Protein AF-A0A3Q3FDA7-F1 (afdb_monomer)

Mean predicted aligned error: 17.6 Å

Structure (mmCIF, N/CA/C/O backbone):
data_AF-A0A3Q3FDA7-F1
#
_entry.id   AF-A0A3Q3FDA7-F1
#
loop_
_atom_site.group_PDB
_atom_site.id
_atom_site.type_symbol
_atom_site.label_atom_id
_atom_site.label_alt_id
_atom_site.label_comp_id
_atom_site.label_asym_id
_atom_site.label_entity_id
_atom_site.label_seq_id
_atom_site.pdbx_PDB_ins_code
_atom_site.Cartn_x
_atom_site.Cartn_y
_atom_site.Cartn_z
_atom_site.occupancy
_atom_site.B_iso_or_equiv
_atom_site.auth_seq_id
_atom_site.auth_comp_id
_atom_site.auth_asym_id
_atom_site.auth_atom_id
_atom_site.pdbx_PDB_model_num
ATOM 1 N N . MET A 1 1 ? 47.536 3.964 -5.981 1.00 25.41 1 MET A N 1
ATOM 2 C CA . MET A 1 1 ? 46.906 4.762 -4.909 1.00 25.41 1 MET A CA 1
ATOM 3 C C . MET A 1 1 ? 45.426 4.421 -4.904 1.00 25.41 1 MET A C 1
ATOM 5 O O . MET A 1 1 ? 44.726 4.817 -5.823 1.00 25.41 1 MET A O 1
ATOM 9 N N . VAL A 1 2 ? 44.979 3.580 -3.970 1.00 23.05 2 VAL A N 1
ATOM 10 C CA . VAL A 1 2 ? 43.570 3.166 -3.875 1.00 23.05 2 VAL A CA 1
ATOM 11 C C . VAL A 1 2 ? 42.958 3.926 -2.708 1.00 23.05 2 VAL A C 1
ATOM 13 O O . VAL A 1 2 ? 43.334 3.712 -1.560 1.00 23.05 2 VAL A O 1
ATOM 16 N N . THR A 1 3 ? 42.062 4.860 -3.007 1.00 24.53 3 THR A N 1
ATOM 17 C CA . THR A 1 3 ? 41.333 5.625 -1.995 1.00 24.53 3 THR A CA 1
ATOM 18 C C . THR A 1 3 ? 40.106 4.823 -1.577 1.00 24.53 3 THR A C 1
ATOM 20 O O . THR A 1 3 ? 39.127 4.755 -2.315 1.00 24.53 3 THR A O 1
ATOM 23 N N . LEU A 1 4 ? 40.149 4.206 -0.398 1.00 25.44 4 LEU A N 1
ATOM 24 C CA . LEU A 1 4 ? 38.975 3.586 0.213 1.00 25.44 4 LEU A CA 1
ATOM 25 C C . LEU A 1 4 ? 38.219 4.640 1.028 1.00 25.44 4 LEU A C 1
ATOM 27 O O . LEU A 1 4 ? 38.725 5.149 2.025 1.00 25.44 4 LEU A O 1
ATOM 31 N N . ARG A 1 5 ? 37.002 4.982 0.590 1.00 28.75 5 ARG A N 1
ATOM 32 C CA . ARG A 1 5 ? 36.049 5.762 1.390 1.00 28.75 5 ARG A CA 1
ATOM 33 C C . ARG A 1 5 ? 35.280 4.811 2.299 1.00 28.75 5 ARG A C 1
ATOM 35 O O . ARG A 1 5 ? 34.489 4.013 1.810 1.00 28.75 5 ARG A O 1
ATOM 42 N N . PHE A 1 6 ? 35.473 4.940 3.606 1.00 28.27 6 PHE A N 1
ATOM 43 C CA . PHE A 1 6 ? 34.602 4.317 4.598 1.00 28.27 6 PHE A CA 1
ATOM 44 C C . PHE A 1 6 ? 33.585 5.351 5.086 1.00 28.27 6 PHE A C 1
ATOM 46 O O . PHE A 1 6 ? 33.945 6.320 5.749 1.00 28.27 6 PHE A O 1
ATOM 53 N N . CYS A 1 7 ? 32.314 5.149 4.741 1.00 30.72 7 CYS A N 1
ATOM 54 C CA . CYS A 1 7 ? 31.197 5.897 5.313 1.00 30.72 7 CYS A CA 1
ATOM 55 C C . CYS A 1 7 ? 30.599 5.060 6.449 1.00 30.72 7 CYS A C 1
ATOM 57 O O . CYS A 1 7 ? 29.884 4.095 6.189 1.00 30.72 7 CYS A O 1
ATOM 59 N N . LEU A 1 8 ? 30.891 5.412 7.702 1.00 32.47 8 LEU A N 1
ATOM 60 C CA . LEU A 1 8 ? 30.225 4.812 8.859 1.00 32.47 8 LEU A CA 1
ATOM 61 C C . LEU A 1 8 ? 28.905 5.553 9.108 1.00 32.47 8 LEU A C 1
ATOM 63 O O . LEU A 1 8 ? 28.896 6.758 9.350 1.00 32.47 8 LEU A O 1
ATOM 67 N N . ARG A 1 9 ? 27.781 4.835 9.033 1.00 35.84 9 ARG A N 1
ATOM 68 C CA . ARG A 1 9 ? 26.457 5.342 9.418 1.00 35.84 9 ARG A CA 1
ATOM 69 C C . ARG A 1 9 ? 26.301 5.097 10.921 1.00 35.84 9 ARG A C 1
ATOM 71 O O . ARG A 1 9 ? 26.194 3.945 11.331 1.00 35.84 9 ARG A O 1
ATOM 78 N N . LEU A 1 10 ? 26.353 6.148 11.742 1.00 32.44 10 LEU A N 1
ATOM 79 C CA . LEU A 1 10 ? 26.123 6.012 13.185 1.00 32.44 10 LEU A CA 1
ATOM 80 C C . LEU A 1 10 ? 24.655 5.620 13.461 1.00 32.44 10 LEU A C 1
ATOM 82 O O . LEU A 1 10 ? 23.758 6.153 12.800 1.00 32.44 10 LEU A O 1
ATOM 86 N N . PRO A 1 11 ? 24.386 4.726 14.431 1.00 30.77 11 PRO A N 1
ATOM 87 C CA . PRO A 1 11 ? 23.0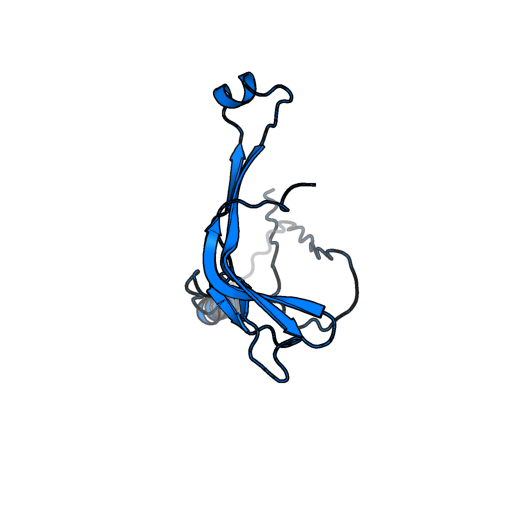30 4.428 14.872 1.00 30.77 11 PRO A CA 1
ATOM 88 C C . PRO A 1 11 ? 22.412 5.625 15.626 1.00 30.77 11 PRO A C 1
ATOM 90 O O . PRO A 1 11 ? 23.122 6.353 16.320 1.00 30.77 11 PRO A O 1
ATOM 93 N N . PRO A 1 12 ? 21.084 5.821 15.538 1.00 38.16 12 PRO A N 1
ATOM 94 C CA . PRO A 1 12 ? 20.373 7.020 16.003 1.00 38.16 12 PRO A CA 1
ATOM 95 C C . PRO A 1 12 ? 20.224 7.152 17.533 1.00 38.16 12 PRO A C 1
ATOM 97 O O . PRO A 1 12 ? 19.402 7.929 18.002 1.00 38.16 12 PRO A O 1
ATOM 100 N N . ALA A 1 13 ? 21.001 6.428 18.341 1.00 37.00 13 ALA A N 1
ATOM 101 C CA . ALA A 1 13 ? 20.823 6.381 19.797 1.00 37.00 13 ALA A CA 1
ATOM 102 C C . ALA A 1 13 ? 21.422 7.581 20.567 1.00 37.00 13 ALA A C 1
ATOM 104 O O . ALA A 1 13 ? 21.483 7.538 21.792 1.00 37.00 13 ALA A O 1
ATOM 105 N N . LEU A 1 14 ? 21.881 8.637 19.885 1.00 34.78 14 LEU A N 1
ATOM 106 C CA . LEU A 1 14 ? 22.579 9.766 20.522 1.00 34.78 14 LEU A CA 1
ATOM 107 C C . LEU A 1 14 ? 22.090 11.167 20.109 1.00 34.78 14 LEU A C 1
ATOM 109 O O . LEU A 1 14 ? 22.790 12.140 20.374 1.00 34.78 14 LEU A O 1
ATOM 113 N N . ILE A 1 15 ? 20.919 11.311 19.477 1.00 36.00 15 ILE A N 1
ATOM 114 C CA . ILE A 1 15 ? 20.451 12.628 19.001 1.00 36.00 15 ILE A CA 1
ATOM 115 C C . ILE A 1 15 ? 18.985 12.869 19.396 1.00 36.00 15 ILE A C 1
ATOM 117 O O . ILE A 1 15 ? 18.064 12.417 18.725 1.00 36.00 15 ILE A O 1
ATOM 121 N N . GLU A 1 16 ? 18.788 13.612 20.485 1.00 27.03 16 GLU A N 1
ATOM 122 C CA . GLU A 1 16 ? 17.589 14.425 20.765 1.00 27.03 16 GLU A CA 1
ATOM 123 C C . GLU A 1 16 ? 17.826 15.856 20.198 1.00 27.03 16 GLU A C 1
ATOM 125 O O . GLU A 1 16 ? 18.965 16.204 19.876 1.00 27.03 16 GLU A O 1
ATOM 130 N N . PRO A 1 17 ? 16.788 16.680 19.960 1.00 41.47 17 PRO A N 1
ATOM 131 C CA . PRO A 1 17 ? 16.394 17.054 18.604 1.00 41.47 17 PRO A CA 1
ATOM 132 C C . PRO A 1 17 ? 16.743 18.506 18.266 1.00 41.47 17 PRO A C 1
ATOM 134 O O . PRO A 1 17 ? 16.176 19.420 18.854 1.00 41.47 17 PRO A O 1
ATOM 137 N N . ILE A 1 18 ? 17.598 18.757 17.269 1.00 27.67 18 ILE A N 1
ATOM 138 C CA . ILE A 1 18 ? 17.739 20.098 16.677 1.00 27.67 18 ILE A CA 1
ATOM 139 C C . ILE A 1 18 ? 18.013 19.968 15.171 1.00 27.67 18 ILE A C 1
ATOM 141 O O . ILE A 1 18 ? 19.004 19.372 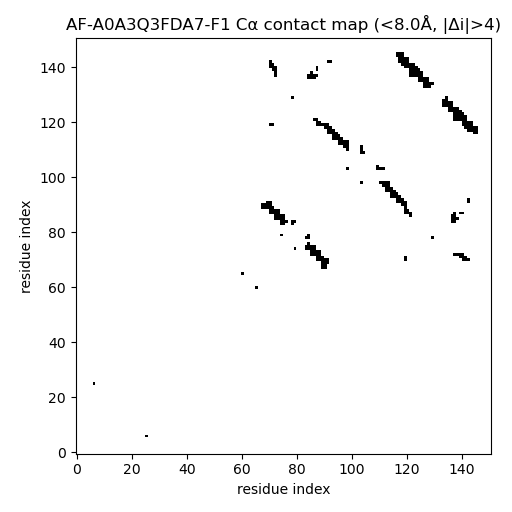14.771 1.00 27.67 18 ILE A O 1
ATOM 145 N N . PHE A 1 19 ? 17.069 20.503 14.390 1.00 28.62 19 PHE A N 1
ATOM 146 C CA . PHE A 1 19 ? 17.157 21.070 13.036 1.00 28.62 19 PHE A CA 1
ATOM 147 C C . PHE A 1 19 ? 18.269 20.610 12.072 1.00 28.62 19 PHE A C 1
ATOM 149 O O . PHE A 1 19 ? 19.447 20.818 12.322 1.00 28.62 19 PHE A O 1
ATOM 156 N N . ASP A 1 20 ? 17.805 20.156 10.902 1.00 33.44 20 ASP A N 1
ATOM 157 C CA . ASP A 1 20 ? 18.348 20.343 9.548 1.00 33.44 20 ASP A CA 1
ATOM 158 C C . ASP A 1 20 ? 19.842 20.129 9.230 1.00 33.44 20 ASP A C 1
ATOM 160 O O . ASP A 1 20 ? 20.765 20.601 9.881 1.00 33.44 20 ASP A O 1
ATOM 164 N N . ASN A 1 21 ? 20.028 19.546 8.042 1.00 29.59 21 ASN A N 1
ATOM 165 C CA . ASN A 1 21 ? 21.265 19.261 7.314 1.00 29.59 21 ASN A CA 1
ATOM 166 C C . ASN A 1 21 ? 22.052 18.013 7.729 1.00 29.59 21 ASN A C 1
ATOM 168 O O . ASN A 1 21 ? 22.719 17.928 8.754 1.00 29.59 21 ASN A O 1
ATOM 172 N N . SER A 1 22 ? 22.046 17.067 6.791 1.00 36.94 22 SER A N 1
ATOM 173 C CA . SER A 1 22 ? 22.990 15.972 6.604 1.00 36.94 22 SER A CA 1
ATOM 174 C C . SER A 1 22 ? 24.444 16.397 6.860 1.00 36.94 22 SER A C 1
ATOM 176 O O . SER A 1 22 ? 25.160 16.781 5.933 1.00 36.94 22 SER A O 1
ATOM 178 N N . LEU A 1 23 ? 24.917 16.284 8.102 1.00 33.00 23 LEU A N 1
ATOM 179 C CA . LEU A 1 23 ? 26.337 16.410 8.416 1.00 33.00 23 LEU A CA 1
ATOM 180 C C . LEU A 1 23 ? 27.031 15.081 8.080 1.00 33.00 23 LEU A C 1
ATOM 182 O O . LEU A 1 23 ? 27.190 14.185 8.907 1.00 33.00 23 LEU A O 1
ATOM 186 N N . LEU A 1 24 ? 27.415 14.934 6.811 1.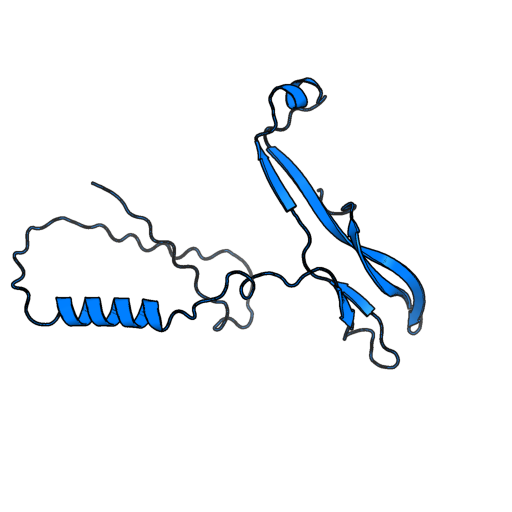00 36.53 24 LEU A N 1
ATOM 187 C CA . LEU A 1 24 ? 28.354 13.907 6.370 1.00 36.53 24 LEU A CA 1
ATOM 188 C C . LEU A 1 24 ? 29.738 14.253 6.945 1.00 36.53 24 LEU A C 1
ATOM 190 O O . LEU A 1 24 ? 30.464 15.066 6.371 1.00 36.53 24 LEU A O 1
ATOM 194 N N . LEU A 1 25 ? 30.135 13.645 8.065 1.00 31.97 25 LEU A N 1
ATOM 195 C CA . LEU A 1 25 ? 31.519 13.746 8.534 1.00 31.97 25 LEU A CA 1
ATOM 196 C C . LEU A 1 25 ? 32.397 12.764 7.737 1.00 31.97 25 LEU A C 1
ATOM 198 O O . LEU A 1 25 ? 32.690 11.652 8.170 1.00 31.97 25 LEU A O 1
ATOM 202 N N . CYS A 1 26 ? 32.789 13.155 6.524 1.00 30.12 26 CYS A N 1
ATOM 203 C CA . CYS A 1 26 ? 33.777 12.422 5.734 1.00 30.12 26 CYS A CA 1
ATOM 204 C C . CYS A 1 26 ? 35.184 12.760 6.242 1.00 30.12 26 CYS A C 1
ATOM 206 O O . CYS A 1 26 ? 35.774 13.753 5.815 1.00 30.12 26 CYS A O 1
ATOM 208 N N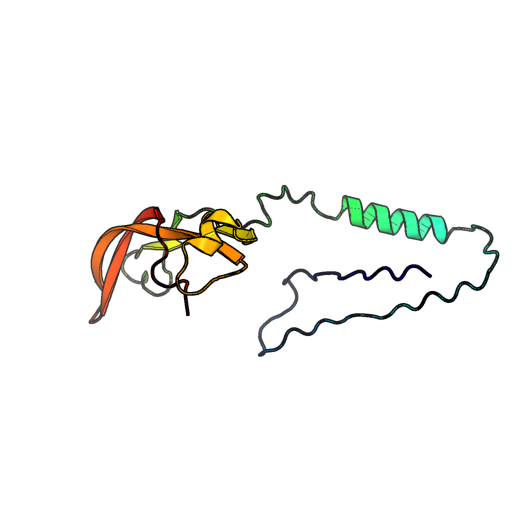 . HIS A 1 27 ? 35.753 11.932 7.118 1.00 32.47 27 HIS A N 1
ATOM 209 C CA . HIS A 1 27 ? 37.183 12.022 7.409 1.00 32.47 27 HIS A CA 1
ATOM 210 C C . HIS A 1 27 ? 37.989 11.577 6.179 1.00 32.47 27 HIS A C 1
ATOM 212 O O . HIS A 1 27 ? 37.892 10.432 5.737 1.00 32.47 27 HIS A O 1
ATOM 218 N N . GLN A 1 28 ? 38.805 12.477 5.623 1.00 26.98 28 GLN A N 1
ATOM 219 C CA . GLN A 1 28 ? 39.863 12.087 4.693 1.00 26.98 28 GLN A CA 1
ATOM 220 C C . GLN A 1 28 ? 41.021 11.496 5.495 1.00 26.98 28 GLN A C 1
ATOM 222 O O . GLN A 1 28 ? 41.707 12.213 6.221 1.00 26.98 28 GLN A O 1
ATOM 227 N N . VAL A 1 29 ? 41.265 10.198 5.342 1.00 36.47 29 VAL A N 1
ATOM 228 C CA . VAL A 1 29 ? 42.529 9.588 5.763 1.00 36.47 29 VAL A CA 1
ATOM 229 C C . VAL A 1 29 ? 43.378 9.415 4.509 1.00 36.47 29 VAL A C 1
ATOM 231 O O . VAL A 1 29 ? 43.108 8.554 3.673 1.00 36.47 29 VAL A O 1
ATOM 234 N N . SER A 1 30 ? 44.377 10.282 4.347 1.00 27.12 30 SER A N 1
ATOM 235 C CA . SER A 1 30 ? 45.380 10.147 3.291 1.00 27.12 30 SER A CA 1
ATOM 236 C C . SER A 1 30 ? 46.466 9.193 3.785 1.00 27.12 30 SER A C 1
ATOM 238 O O . SER A 1 30 ? 47.248 9.536 4.670 1.00 27.12 30 SER A O 1
ATOM 240 N N . ALA A 1 31 ? 46.487 7.967 3.263 1.00 34.34 31 ALA A N 1
ATOM 241 C CA . ALA A 1 31 ? 47.542 7.007 3.564 1.00 34.34 31 ALA A CA 1
ATOM 242 C C . ALA A 1 31 ? 48.784 7.341 2.723 1.00 34.34 31 ALA A C 1
ATOM 244 O O . ALA A 1 31 ? 48.911 6.904 1.578 1.00 34.34 31 ALA A O 1
ATOM 245 N N . ALA A 1 32 ? 49.705 8.124 3.286 1.00 29.97 32 ALA A N 1
ATOM 246 C CA . ALA A 1 32 ? 51.069 8.192 2.781 1.00 29.97 32 ALA A CA 1
ATOM 247 C C . ALA A 1 32 ? 51.767 6.869 3.126 1.00 29.97 32 ALA A C 1
ATOM 249 O O . ALA A 1 32 ? 51.969 6.549 4.296 1.00 29.97 32 ALA A O 1
ATOM 250 N N . SER A 1 33 ? 52.102 6.073 2.112 1.00 39.50 33 SER A N 1
ATOM 251 C CA . SER A 1 33 ? 52.883 4.847 2.276 1.00 39.50 33 SER A CA 1
ATOM 252 C C . SER A 1 33 ? 54.343 5.201 2.567 1.00 39.50 33 SER A C 1
ATOM 254 O O . SER A 1 33 ? 55.186 5.170 1.675 1.00 39.50 33 SER A O 1
ATOM 256 N N . THR A 1 34 ? 54.664 5.548 3.811 1.00 37.50 34 THR A N 1
ATOM 257 C CA . THR A 1 34 ? 56.033 5.392 4.304 1.00 37.50 34 THR A CA 1
ATOM 258 C C . THR A 1 34 ? 56.199 3.934 4.717 1.00 37.50 34 THR A C 1
ATOM 260 O O . THR A 1 34 ? 55.440 3.416 5.535 1.00 37.50 34 THR A O 1
ATOM 263 N N . MET A 1 35 ? 57.162 3.233 4.109 1.00 45.09 35 MET A N 1
ATOM 264 C CA . MET A 1 35 ? 57.561 1.899 4.559 1.00 45.09 35 MET A CA 1
ATOM 265 C C . MET A 1 35 ? 58.206 2.022 5.941 1.00 45.09 35 MET A C 1
ATOM 267 O O . MET A 1 35 ? 59.424 2.124 6.066 1.00 45.09 35 MET A O 1
ATOM 271 N N . LEU A 1 36 ? 57.386 2.040 6.988 1.00 40.44 36 LEU A N 1
ATOM 272 C CA . LEU A 1 36 ? 57.847 1.826 8.347 1.00 40.44 36 LEU A CA 1
ATOM 273 C C . LEU A 1 36 ? 57.747 0.329 8.634 1.00 40.44 36 LEU A C 1
ATOM 275 O O . LEU A 1 36 ? 56.663 -0.227 8.802 1.00 40.44 36 LEU A O 1
ATOM 279 N N . SER A 1 37 ? 58.905 -0.326 8.656 1.00 51.16 37 SER A N 1
ATOM 280 C CA . SER A 1 37 ? 59.072 -1.691 9.146 1.00 51.16 37 SER A CA 1
ATOM 281 C C . SER A 1 37 ? 58.726 -1.732 10.637 1.00 51.16 37 SER A C 1
ATOM 283 O O . SER A 1 37 ? 59.588 -1.538 11.493 1.00 51.16 37 SER A O 1
ATOM 285 N N . ILE A 1 38 ? 57.452 -1.954 10.959 1.00 49.03 38 ILE A N 1
ATOM 286 C CA . ILE A 1 38 ? 56.982 -2.117 12.335 1.00 49.03 38 ILE A CA 1
ATOM 287 C C . ILE A 1 38 ? 57.045 -3.605 12.677 1.00 49.03 38 ILE A C 1
ATOM 289 O O . ILE A 1 38 ? 56.312 -4.431 12.138 1.00 49.03 38 ILE A O 1
ATOM 293 N N . LYS A 1 39 ? 57.956 -3.940 13.590 1.00 53.69 39 LYS A N 1
ATOM 294 C CA . LYS A 1 39 ? 58.067 -5.253 14.229 1.00 53.69 39 LYS A CA 1
ATOM 295 C C . LYS A 1 39 ? 56.736 -5.582 14.934 1.0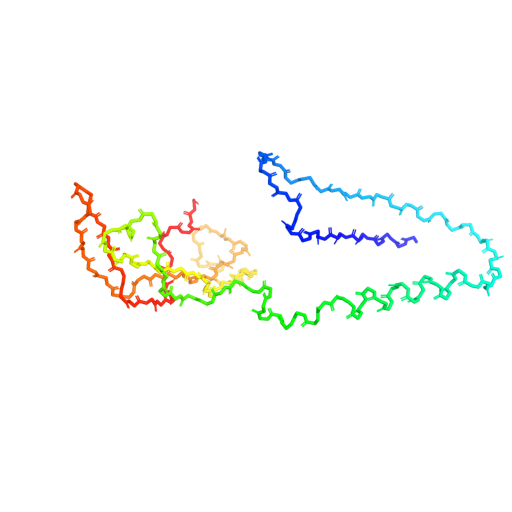0 53.69 39 LYS A C 1
ATOM 297 O O . LYS A 1 39 ? 56.261 -4.741 15.701 1.00 53.69 39 LYS A O 1
ATOM 302 N N . PRO A 1 40 ? 56.100 -6.743 14.681 1.00 50.66 40 PRO A N 1
ATOM 303 C CA . PRO A 1 40 ? 54.746 -7.007 15.149 1.00 50.66 40 PRO A CA 1
ATOM 304 C C . PRO A 1 40 ? 54.787 -7.398 16.628 1.00 50.66 40 PRO A C 1
ATOM 306 O O . PRO A 1 40 ? 54.835 -8.571 16.975 1.00 50.66 40 PRO A O 1
ATOM 309 N N . ASN A 1 41 ? 54.776 -6.405 17.512 1.00 53.31 41 ASN A N 1
ATOM 310 C CA . ASN A 1 41 ? 54.727 -6.619 18.954 1.00 53.31 41 ASN A CA 1
ATOM 311 C C . ASN A 1 41 ? 53.382 -6.104 19.476 1.00 53.31 41 ASN A C 1
ATOM 313 O O . ASN A 1 41 ? 53.187 -4.895 19.546 1.00 53.31 41 ASN A O 1
ATOM 317 N N . GLY A 1 42 ? 52.459 -7.013 19.814 1.00 56.75 42 GLY A N 1
ATOM 318 C CA . GLY A 1 42 ? 51.247 -6.773 20.620 1.00 56.75 42 GLY A CA 1
ATOM 319 C C . GLY A 1 42 ? 50.145 -5.895 20.005 1.00 56.75 42 GLY A C 1
ATOM 320 O O . GLY A 1 42 ? 48.985 -6.292 19.998 1.00 56.75 42 GLY A O 1
ATOM 321 N N . ALA A 1 43 ? 50.487 -4.737 19.441 1.00 59.34 43 ALA A N 1
ATOM 322 C CA . ALA A 1 43 ? 49.547 -3.736 18.941 1.00 59.34 43 ALA A CA 1
ATOM 323 C C . ALA A 1 43 ? 48.700 -4.236 17.760 1.00 59.34 43 ALA A C 1
ATOM 325 O O . ALA A 1 43 ? 47.513 -3.938 17.692 1.00 59.34 43 ALA A O 1
ATOM 326 N N . SER A 1 44 ? 49.281 -5.051 16.870 1.00 67.31 44 SER A N 1
ATOM 327 C CA . SER A 1 44 ? 48.544 -5.677 15.759 1.00 67.31 44 SER A CA 1
ATOM 328 C C . SER A 1 44 ? 47.510 -6.694 16.260 1.00 67.31 44 SER A C 1
ATOM 330 O O . SER A 1 44 ? 46.388 -6.744 15.765 1.00 67.31 44 SER A O 1
ATOM 332 N N . LEU A 1 45 ? 47.855 -7.451 17.307 1.00 66.38 45 LEU A N 1
ATOM 333 C CA . LEU A 1 45 ? 46.965 -8.437 17.925 1.00 66.38 45 LEU A CA 1
ATOM 334 C C . LEU A 1 45 ? 45.824 -7.766 18.694 1.00 66.38 45 LEU A C 1
ATOM 336 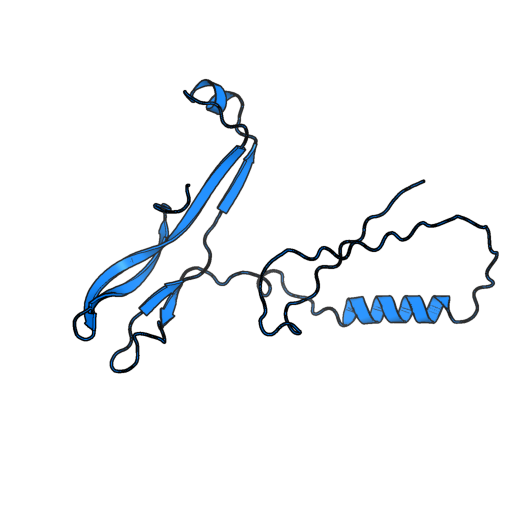O O . LEU A 1 45 ? 44.688 -8.215 18.600 1.00 66.38 45 LEU A O 1
ATOM 340 N N . LEU A 1 46 ? 46.108 -6.667 19.399 1.00 69.00 46 LEU A N 1
ATOM 341 C CA . LEU A 1 46 ? 45.090 -5.864 20.081 1.00 69.00 46 LEU A CA 1
ATOM 342 C C . LEU A 1 46 ? 44.123 -5.213 19.089 1.00 69.00 46 LEU A C 1
ATOM 344 O O . LEU A 1 46 ? 42.919 -5.222 19.325 1.00 69.00 46 LEU A O 1
ATOM 348 N N . LEU A 1 47 ? 44.630 -4.700 17.963 1.00 74.25 47 LEU A N 1
ATOM 349 C CA . LEU A 1 47 ? 43.792 -4.137 16.906 1.00 74.25 47 LEU A CA 1
ATOM 350 C C . LEU A 1 47 ? 42.899 -5.215 16.277 1.00 74.25 47 LEU A C 1
ATOM 352 O O . LEU A 1 47 ? 41.705 -4.995 16.099 1.00 74.25 47 LEU A O 1
ATOM 356 N N . LEU A 1 48 ? 43.456 -6.396 15.989 1.00 74.12 48 LEU A N 1
ATOM 357 C CA . LEU A 1 48 ? 42.697 -7.520 15.445 1.00 74.12 48 LEU A CA 1
ATOM 358 C C . LEU A 1 48 ? 41.637 -8.015 16.439 1.00 74.12 48 LEU A C 1
ATOM 360 O O . LEU A 1 48 ? 40.497 -8.239 16.050 1.00 74.12 48 LEU A O 1
ATOM 364 N N . TYR A 1 49 ? 41.987 -8.124 17.722 1.00 76.62 49 TYR A N 1
ATOM 365 C CA . TYR A 1 49 ? 41.057 -8.499 18.786 1.00 76.62 49 TYR A CA 1
ATOM 366 C C . TYR A 1 49 ? 39.927 -7.479 18.932 1.00 76.62 49 TYR A C 1
ATOM 368 O O . TYR A 1 49 ? 38.774 -7.862 19.077 1.00 76.62 49 TYR A O 1
ATOM 376 N N . PHE A 1 50 ? 40.233 -6.185 18.824 1.00 75.25 50 PHE A N 1
ATOM 377 C CA . PHE A 1 50 ? 39.227 -5.127 18.849 1.00 75.25 50 PHE A CA 1
ATOM 378 C C . PHE A 1 50 ? 38.295 -5.193 17.631 1.00 75.25 50 PHE A C 1
ATOM 380 O O . PHE A 1 50 ? 37.085 -5.069 17.781 1.00 75.25 50 PHE A O 1
ATOM 387 N N . LEU A 1 51 ? 38.829 -5.444 16.432 1.00 78.75 51 LEU A N 1
ATOM 388 C CA . LEU A 1 51 ? 38.024 -5.612 15.217 1.00 78.75 51 LEU A CA 1
ATOM 389 C C . LEU A 1 51 ? 37.136 -6.862 15.275 1.00 78.75 51 LEU A C 1
ATOM 391 O O . LEU A 1 51 ? 35.981 -6.799 14.865 1.00 78.75 51 LEU A O 1
ATOM 395 N N . LEU A 1 52 ? 37.643 -7.972 15.816 1.00 75.38 52 LEU A N 1
ATOM 396 C CA . LEU A 1 52 ? 36.860 -9.191 16.032 1.00 75.38 52 LEU A CA 1
ATOM 397 C C . LEU A 1 52 ? 35.805 -8.994 17.125 1.00 75.38 52 LEU A C 1
ATOM 399 O O . LEU A 1 52 ? 34.665 -9.398 16.941 1.00 75.38 52 LEU A O 1
ATOM 403 N N . TYR A 1 53 ? 36.143 -8.298 18.211 1.00 74.69 53 TYR A N 1
ATOM 404 C CA . TYR A 1 53 ? 35.187 -7.922 19.250 1.00 74.69 53 TYR A CA 1
ATOM 405 C C . TYR A 1 53 ? 34.077 -7.031 18.690 1.00 74.69 53 TYR A C 1
ATOM 407 O O . TYR A 1 53 ? 32.916 -7.248 19.008 1.00 74.69 53 TYR A O 1
ATOM 415 N N . LEU A 1 54 ? 34.391 -6.067 17.819 1.00 68.06 54 LEU A N 1
ATOM 416 C CA . LEU A 1 54 ? 33.378 -5.264 17.128 1.00 68.06 54 LEU A CA 1
ATOM 417 C C . LEU A 1 54 ? 32.540 -6.091 16.151 1.00 68.06 54 LEU A C 1
ATOM 419 O O . LEU A 1 54 ? 31.355 -5.822 16.028 1.00 68.06 54 LEU A O 1
ATOM 423 N N . ALA A 1 55 ? 33.117 -7.084 15.476 1.00 65.69 55 ALA A N 1
ATOM 424 C CA . ALA A 1 55 ? 32.374 -7.971 14.583 1.00 65.69 55 ALA A CA 1
ATOM 425 C C . ALA A 1 55 ? 31.433 -8.927 15.342 1.00 65.69 55 ALA A C 1
ATOM 427 O O . ALA A 1 55 ? 30.331 -9.180 14.869 1.00 65.69 55 ALA A O 1
ATOM 428 N N . GLU A 1 56 ? 31.840 -9.422 16.515 1.00 57.38 56 GLU A N 1
ATOM 429 C CA . GLU A 1 56 ? 31.031 -10.310 17.368 1.00 57.38 56 GLU A CA 1
ATOM 430 C C . GLU A 1 56 ? 30.013 -9.551 18.234 1.00 57.38 56 GLU A C 1
ATOM 432 O O . GLU A 1 56 ? 28.924 -10.053 18.503 1.00 57.38 56 GLU A O 1
ATOM 437 N N . SER A 1 57 ? 30.352 -8.335 18.674 1.00 59.72 57 SER A N 1
ATOM 438 C CA . SER A 1 57 ? 29.434 -7.446 19.401 1.00 59.72 57 SER A CA 1
ATOM 439 C C . SER A 1 57 ? 28.523 -6.647 18.479 1.00 59.72 57 SER A C 1
ATOM 441 O O . SER A 1 57 ? 27.543 -6.078 18.962 1.00 59.72 57 SER A O 1
ATOM 443 N N . TYR A 1 58 ? 28.804 -6.614 17.170 1.00 51.09 58 TYR A N 1
ATOM 444 C CA . TYR A 1 58 ? 27.806 -6.239 16.183 1.00 51.09 58 TYR A CA 1
ATOM 445 C C . TYR A 1 58 ? 26.712 -7.297 16.290 1.00 51.09 58 TYR A C 1
ATOM 447 O O . TYR A 1 58 ? 26.969 -8.454 15.946 1.00 51.09 58 TYR A O 1
ATOM 455 N N . PRO A 1 59 ? 25.518 -6.957 16.811 1.00 47.78 59 PRO A N 1
ATOM 456 C CA . PRO A 1 59 ? 24.447 -7.931 16.860 1.00 47.78 59 PRO A CA 1
ATOM 457 C C . PRO A 1 59 ? 24.299 -8.478 15.445 1.00 47.78 59 PRO A C 1
ATOM 459 O O . PRO A 1 59 ? 24.322 -7.707 14.486 1.00 47.78 59 PRO A O 1
ATOM 462 N N . ASN A 1 60 ? 24.220 -9.800 15.297 1.00 46.75 60 ASN A N 1
ATOM 463 C CA . ASN A 1 60 ? 23.778 -10.404 14.051 1.00 46.75 60 ASN A CA 1
ATOM 464 C C . ASN A 1 60 ? 22.327 -9.958 13.884 1.00 46.75 60 ASN A C 1
ATOM 466 O O . ASN A 1 60 ? 21.394 -10.594 14.370 1.00 46.75 60 ASN A O 1
ATOM 470 N N . ILE A 1 61 ? 22.167 -8.751 13.343 1.00 48.59 61 ILE A N 1
ATOM 471 C CA . ILE A 1 61 ? 20.878 -8.180 13.052 1.00 48.59 61 ILE A CA 1
ATOM 472 C C . ILE A 1 61 ? 20.464 -8.950 11.831 1.00 48.59 61 ILE A C 1
ATOM 474 O O . ILE A 1 61 ? 20.826 -8.611 10.703 1.00 48.59 61 ILE A O 1
ATOM 478 N N . ASP A 1 62 ? 19.758 -10.042 12.099 1.00 40.22 62 ASP A N 1
ATOM 479 C CA . ASP A 1 62 ? 18.868 -10.669 11.155 1.00 40.22 62 ASP A CA 1
ATOM 480 C C . ASP A 1 62 ? 18.243 -9.508 10.384 1.00 40.22 62 ASP A C 1
ATOM 482 O O . ASP A 1 62 ? 17.624 -8.620 10.984 1.00 40.22 62 ASP A O 1
ATOM 486 N N . SER A 1 63 ? 18.564 -9.400 9.094 1.00 46.19 63 SER A N 1
ATOM 487 C CA . SER A 1 63 ? 18.308 -8.198 8.277 1.00 46.19 63 SER A CA 1
ATOM 488 C C . SER A 1 63 ? 16.823 -7.786 8.233 1.00 46.19 63 SER A C 1
ATOM 490 O O . SER A 1 63 ? 16.476 -6.724 7.722 1.00 46.19 63 SER A O 1
ATOM 492 N N . SER A 1 64 ? 15.957 -8.607 8.827 1.00 47.53 64 SER A N 1
ATOM 493 C CA . SER A 1 64 ? 14.553 -8.385 9.149 1.00 47.53 64 SER A CA 1
ATOM 494 C C . SER A 1 64 ? 14.297 -7.413 10.317 1.00 47.53 64 SER A C 1
ATOM 496 O O . SER A 1 64 ? 13.245 -6.781 10.335 1.00 47.53 64 SER A O 1
ATOM 498 N N . SER A 1 65 ? 15.222 -7.240 11.271 1.00 44.19 65 SER A N 1
ATOM 499 C CA . SER A 1 65 ? 15.011 -6.446 12.503 1.00 44.19 65 SER A CA 1
ATOM 500 C C . SER A 1 65 ? 15.644 -5.044 12.500 1.00 44.19 65 SER A C 1
ATOM 502 O O . SER A 1 65 ? 15.280 -4.210 13.324 1.00 44.19 65 SER A O 1
ATOM 504 N N . MET A 1 66 ? 16.499 -4.726 11.516 1.00 47.47 66 MET A N 1
ATOM 505 C CA . MET A 1 66 ? 16.788 -3.334 11.103 1.00 47.47 66 MET A CA 1
ATOM 506 C C . MET A 1 66 ? 15.807 -2.827 10.031 1.00 47.47 66 MET A C 1
ATOM 508 O O . MET A 1 66 ? 15.973 -1.730 9.492 1.00 47.47 66 MET A O 1
ATOM 512 N N . GLY A 1 67 ? 14.813 -3.645 9.680 1.00 61.53 67 GLY A N 1
ATOM 513 C CA . GLY A 1 67 ? 13.811 -3.356 8.668 1.00 61.53 67 GLY A CA 1
ATOM 514 C C . GLY A 1 67 ? 12.657 -2.518 9.209 1.00 61.53 67 GLY A C 1
ATOM 515 O O . GLY A 1 67 ? 12.297 -2.569 10.383 1.00 61.53 67 GLY A O 1
ATOM 516 N N . CYS A 1 68 ? 12.048 -1.746 8.318 1.00 73.88 68 CYS A N 1
ATOM 517 C CA . CYS A 1 68 ? 10.737 -1.179 8.574 1.00 73.88 68 CYS A CA 1
ATOM 518 C C . CYS A 1 68 ? 9.711 -2.302 8.761 1.00 73.88 68 CYS A C 1
ATOM 520 O O . CYS A 1 68 ? 9.673 -3.243 7.969 1.00 73.88 68 CYS A O 1
ATOM 522 N N . GLU A 1 69 ? 8.869 -2.186 9.785 1.00 85.88 69 GLU A N 1
ATOM 523 C CA . GLU A 1 69 ? 7.844 -3.188 10.044 1.00 85.88 69 GLU A CA 1
ATOM 524 C C . GLU A 1 69 ? 6.827 -3.290 8.904 1.00 85.88 69 GLU A C 1
ATOM 526 O O . GLU A 1 69 ? 6.448 -2.284 8.303 1.00 85.88 69 GLU A O 1
ATOM 531 N N . GLU A 1 70 ? 6.343 -4.504 8.648 1.00 91.62 70 GLU A N 1
ATOM 532 C CA . GLU A 1 70 ? 5.331 -4.772 7.628 1.00 91.62 70 GLU A CA 1
ATOM 533 C C . GLU A 1 70 ? 4.048 -3.947 7.842 1.00 91.62 70 GLU A C 1
ATOM 535 O O . GLU A 1 70 ? 3.661 -3.634 8.974 1.00 91.62 70 GLU A O 1
ATOM 540 N N . CYS A 1 71 ? 3.393 -3.587 6.735 1.00 94.69 71 CYS A N 1
ATOM 541 C CA . CYS A 1 71 ? 2.130 -2.857 6.727 1.00 94.69 71 CYS A CA 1
ATOM 542 C C . CYS A 1 71 ? 1.060 -3.542 7.586 1.00 94.69 71 CYS A C 1
ATOM 544 O O . CYS A 1 71 ? 0.550 -4.608 7.244 1.00 94.69 71 CYS A O 1
ATOM 546 N N . LYS A 1 72 ? 0.672 -2.891 8.685 1.00 95.00 72 LYS A N 1
ATOM 547 C CA . LYS A 1 72 ? -0.337 -3.411 9.607 1.00 95.00 72 LYS A CA 1
ATOM 548 C C . LYS A 1 72 ? -1.117 -2.312 10.310 1.00 95.00 72 LYS A C 1
ATOM 550 O O . LYS A 1 72 ? -0.803 -1.122 10.245 1.00 95.00 72 LYS A O 1
ATOM 555 N N . LEU A 1 73 ? -2.159 -2.743 11.005 1.00 95.50 73 LEU A N 1
ATOM 556 C CA . LEU A 1 73 ? -3.003 -1.871 11.798 1.00 95.50 73 LEU A CA 1
ATOM 557 C C . LEU A 1 73 ? -2.261 -1.419 13.068 1.00 95.50 73 LEU A C 1
ATOM 559 O O . LEU A 1 73 ? -1.736 -2.239 13.824 1.00 95.50 73 LEU A O 1
ATOM 563 N N . ARG A 1 74 ? -2.210 -0.109 13.313 1.00 93.00 74 ARG A N 1
ATOM 564 C CA . ARG A 1 74 ? -1.549 0.516 14.466 1.00 93.00 74 ARG A CA 1
ATOM 565 C C . ARG A 1 74 ? -2.478 1.508 15.155 1.00 93.00 74 ARG A C 1
ATOM 567 O O . ARG A 1 74 ? -3.262 2.195 14.510 1.00 93.00 74 ARG A O 1
ATOM 574 N N . LEU A 1 75 ? -2.390 1.581 16.481 1.00 91.94 75 LEU A N 1
ATOM 575 C CA . LEU A 1 75 ? -3.167 2.527 17.279 1.00 91.94 75 LEU A CA 1
ATOM 576 C C . LEU A 1 75 ? -2.628 3.950 17.076 1.00 91.94 75 LEU A C 1
ATOM 578 O O . LEU A 1 75 ? -1.445 4.203 17.315 1.00 91.94 75 LEU A O 1
ATOM 582 N N . ASN A 1 76 ? -3.493 4.891 16.707 1.00 88.69 76 ASN A N 1
ATOM 583 C CA . ASN A 1 76 ? -3.137 6.302 16.688 1.00 88.69 76 ASN A CA 1
ATOM 584 C C . ASN A 1 76 ? -3.276 6.885 18.102 1.00 88.69 76 ASN A C 1
ATOM 586 O O . ASN A 1 76 ? -4.378 7.194 18.553 1.00 88.69 76 ASN A O 1
ATOM 590 N N . LYS A 1 77 ? -2.149 7.064 18.798 1.00 87.31 77 LYS A N 1
ATOM 591 C CA . LYS A 1 77 ? -2.113 7.563 20.184 1.00 87.31 77 LYS A CA 1
ATOM 592 C C . LYS A 1 77 ? -2.741 8.952 20.363 1.00 87.31 77 LYS A C 1
ATOM 594 O O . LYS A 1 77 ? -3.275 9.230 21.431 1.00 87.31 77 LYS A O 1
ATOM 599 N N . SER A 1 78 ? -2.707 9.806 19.341 1.00 83.56 78 SER A N 1
ATOM 600 C CA . SER A 1 78 ? -3.219 11.179 19.424 1.00 83.56 78 SER A CA 1
ATOM 601 C C . SER A 1 78 ? -4.745 11.225 19.485 1.00 83.56 78 SER A C 1
ATOM 603 O O . SER A 1 78 ? -5.302 11.993 20.265 1.00 83.56 78 SER A O 1
ATOM 605 N N . PHE A 1 79 ? -5.413 10.371 18.704 1.00 82.00 79 PHE A N 1
ATOM 606 C CA . PHE A 1 79 ? -6.878 10.322 18.614 1.00 82.00 79 PHE A CA 1
ATOM 607 C C . PHE A 1 79 ? -7.510 9.188 19.434 1.00 82.00 79 PHE A C 1
ATOM 609 O O . PHE A 1 79 ? -8.729 9.072 19.471 1.00 82.00 79 PHE A O 1
ATOM 616 N N . SER A 1 80 ? -6.704 8.365 20.116 1.00 79.94 80 SER A N 1
ATOM 617 C CA . SER A 1 80 ? -7.187 7.199 20.873 1.00 79.94 80 SER A CA 1
ATOM 618 C C . SER A 1 80 ? -7.420 7.449 22.368 1.00 79.94 80 SER A C 1
ATOM 620 O O . SER A 1 80 ? -7.270 6.523 23.160 1.00 79.94 80 SER A O 1
ATOM 622 N N . ARG A 1 81 ? -7.743 8.684 22.783 1.00 78.50 81 ARG A N 1
ATOM 623 C CA . ARG A 1 81 ? -7.902 9.015 24.215 1.00 78.50 81 ARG A CA 1
ATOM 624 C C . ARG A 1 81 ? -9.134 8.356 24.845 1.00 78.50 81 ARG A C 1
ATOM 626 O O . ARG A 1 81 ? -8.997 7.701 25.869 1.00 78.50 81 ARG A O 1
ATOM 633 N N . ASP A 1 82 ? -10.295 8.479 24.200 1.00 79.88 82 ASP A N 1
ATOM 634 C CA . ASP A 1 82 ? -11.566 7.945 24.724 1.00 79.88 82 ASP A CA 1
ATOM 635 C C . ASP A 1 82 ? -12.000 6.643 24.034 1.00 79.88 82 ASP A C 1
ATOM 637 O O . ASP A 1 82 ? -12.708 5.818 24.611 1.00 79.88 82 ASP A O 1
ATOM 641 N N . ARG A 1 83 ? -11.598 6.455 22.771 1.00 83.62 83 ARG A N 1
ATOM 642 C CA . ARG A 1 83 ? -11.900 5.273 21.950 1.00 83.62 83 ARG A CA 1
ATOM 643 C C . ARG A 1 83 ? -10.713 4.947 21.047 1.00 83.62 83 ARG A C 1
ATOM 645 O O . ARG A 1 83 ? -10.149 5.878 20.483 1.00 83.62 83 ARG A O 1
ATOM 652 N N . PRO A 1 84 ? -10.347 3.668 20.857 1.00 88.75 84 PRO A N 1
ATOM 653 C CA . PRO A 1 84 ? -9.209 3.306 20.022 1.00 88.75 84 PRO A CA 1
ATOM 654 C C . PRO A 1 84 ? -9.480 3.628 18.546 1.00 88.75 84 PRO A C 1
ATOM 656 O O . PRO A 1 84 ? -10.406 3.096 17.928 1.00 88.75 84 PRO A O 1
ATOM 659 N N . ILE A 1 85 ? -8.645 4.496 17.980 1.00 91.50 85 ILE A N 1
ATOM 660 C CA . ILE A 1 85 ? -8.622 4.835 16.558 1.00 91.50 85 ILE A CA 1
ATOM 661 C C . ILE A 1 85 ? -7.397 4.183 15.940 1.00 91.50 85 ILE A C 1
ATOM 663 O O . ILE A 1 85 ? -6.261 4.446 16.342 1.00 91.50 85 ILE A O 1
ATOM 667 N N . TYR A 1 86 ? -7.625 3.344 14.940 1.00 93.00 86 TYR A N 1
ATOM 668 C CA . TYR A 1 86 ? -6.573 2.619 14.258 1.00 93.00 86 TYR A CA 1
ATOM 669 C C . TYR A 1 86 ? -6.262 3.222 12.892 1.00 93.00 86 TYR A C 1
ATOM 671 O O . TYR A 1 86 ? -7.141 3.710 12.180 1.00 93.00 86 TYR A O 1
ATOM 679 N N . GLN A 1 87 ? -4.987 3.157 12.521 1.00 95.12 87 GLN A N 1
ATOM 680 C CA . GLN A 1 87 ? -4.453 3.605 11.244 1.00 95.12 87 GLN A CA 1
ATOM 681 C C . GLN A 1 87 ? -3.499 2.564 10.664 1.00 95.12 87 GLN A C 1
ATOM 683 O O . GLN A 1 87 ? -2.864 1.799 11.385 1.00 95.12 87 GLN A O 1
ATOM 688 N N . CYS A 1 88 ? -3.406 2.536 9.339 1.00 94.25 88 CYS A N 1
ATOM 689 C CA . CYS A 1 88 ? -2.512 1.630 8.633 1.00 94.25 88 CYS A CA 1
ATOM 690 C C . CYS A 1 88 ? -1.136 2.269 8.555 1.00 94.25 88 CYS A C 1
ATOM 692 O O . CYS A 1 88 ? -1.005 3.386 8.057 1.00 94.25 88 CYS A O 1
ATOM 694 N N . MET A 1 89 ? -0.134 1.570 9.077 1.00 92.19 89 MET A N 1
ATOM 695 C CA . MET A 1 89 ? 1.249 2.025 9.106 1.00 92.19 89 MET A CA 1
ATOM 696 C C . MET A 1 89 ? 2.183 0.840 8.882 1.00 92.19 89 MET A C 1
ATOM 698 O O . MET A 1 89 ? 1.870 -0.291 9.247 1.00 92.19 89 MET A O 1
ATOM 702 N N . GLY A 1 90 ? 3.349 1.121 8.318 1.00 91.38 90 GLY A N 1
ATOM 703 C CA . GLY A 1 90 ? 4.375 0.129 8.025 1.00 91.38 90 GLY A CA 1
ATOM 704 C C . GLY A 1 90 ? 4.854 0.255 6.590 1.00 91.38 90 GLY A C 1
ATOM 705 O O . GLY A 1 90 ? 4.496 1.198 5.878 1.00 91.38 90 GLY A O 1
ATOM 706 N N . CYS A 1 91 ? 5.671 -0.699 6.177 1.00 90.81 91 CYS A N 1
ATOM 707 C CA . CYS A 1 91 ? 6.286 -0.711 4.869 1.00 90.81 91 CYS A CA 1
ATOM 708 C C . CYS A 1 91 ? 5.633 -1.687 3.914 1.00 90.81 91 CYS A C 1
ATOM 710 O O . CYS A 1 91 ? 5.064 -2.713 4.283 1.00 90.81 91 CYS A O 1
ATOM 712 N N . CYS A 1 92 ? 5.760 -1.304 2.653 1.00 92.56 92 CYS A N 1
ATOM 713 C CA . CYS A 1 92 ? 5.324 -2.034 1.489 1.00 92.56 92 CYS A CA 1
ATOM 714 C C . CYS A 1 92 ? 6.463 -2.048 0.472 1.00 92.56 92 CYS A C 1
ATOM 716 O O . CYS A 1 92 ? 7.430 -1.287 0.573 1.00 92.56 92 CYS A O 1
ATOM 718 N N . PHE A 1 93 ? 6.351 -2.930 -0.513 1.00 88.88 93 PHE A N 1
ATOM 719 C CA . PHE A 1 93 ? 7.378 -3.092 -1.525 1.00 88.88 93 PHE A CA 1
ATOM 720 C C . PHE A 1 93 ? 7.543 -1.826 -2.371 1.00 88.88 93 PHE A C 1
ATOM 722 O O . PHE A 1 93 ? 6.566 -1.279 -2.897 1.00 88.88 93 PHE A O 1
ATOM 729 N N . SER A 1 94 ? 8.792 -1.398 -2.545 1.00 88.06 94 SER A N 1
ATOM 730 C CA . SER A 1 94 ? 9.160 -0.363 -3.504 1.00 88.06 94 SER A CA 1
ATOM 731 C C . SER A 1 94 ? 10.528 -0.648 -4.112 1.00 88.06 94 SER A C 1
ATOM 733 O O . SER A 1 94 ? 11.421 -1.177 -3.450 1.00 88.06 94 SER A O 1
ATOM 735 N N . ARG A 1 95 ? 10.688 -0.306 -5.390 1.00 86.94 95 ARG A N 1
ATOM 736 C CA . ARG A 1 95 ? 11.950 -0.403 -6.120 1.00 86.94 95 ARG A CA 1
ATOM 737 C C . ARG A 1 95 ? 12.056 0.683 -7.181 1.00 86.94 95 ARG A C 1
ATOM 739 O O . ARG A 1 95 ? 11.057 1.134 -7.740 1.00 86.94 95 ARG A O 1
ATOM 746 N N . ALA A 1 96 ? 13.289 1.052 -7.497 1.00 93.44 96 ALA A N 1
ATOM 747 C CA . ALA A 1 96 ? 13.612 1.900 -8.632 1.00 93.44 96 ALA A CA 1
ATOM 748 C C . ALA A 1 96 ? 14.672 1.205 -9.483 1.00 93.44 96 ALA A C 1
ATOM 750 O O . ALA A 1 96 ? 15.602 0.600 -8.951 1.00 93.44 96 ALA A O 1
ATOM 751 N N . TYR A 1 97 ? 14.518 1.272 -10.799 1.00 90.50 97 TYR A N 1
ATOM 752 C CA . TYR A 1 97 ? 15.451 0.664 -11.741 1.00 90.50 97 TYR A CA 1
ATOM 753 C C . TYR A 1 97 ? 15.524 1.484 -13.039 1.00 90.50 97 TYR A C 1
ATOM 755 O O . TYR A 1 97 ? 14.619 2.281 -13.313 1.00 90.50 97 TYR A O 1
ATOM 763 N N . PRO A 1 98 ? 16.596 1.339 -13.840 1.00 96.50 98 PRO A N 1
ATOM 764 C CA . PRO A 1 98 ? 16.699 2.015 -15.130 1.00 96.50 98 PRO A CA 1
ATOM 765 C C . PRO A 1 98 ? 15.540 1.633 -16.056 1.00 96.50 98 PRO A C 1
ATOM 767 O O . PRO A 1 98 ? 15.260 0.451 -16.248 1.00 96.50 98 PRO A O 1
ATOM 770 N N . THR A 1 99 ? 14.866 2.623 -16.639 1.00 95.75 99 THR A N 1
ATOM 771 C CA . THR A 1 99 ? 13.723 2.397 -17.530 1.00 95.75 99 THR A CA 1
ATOM 772 C C . THR A 1 99 ? 14.160 1.604 -18.762 1.00 95.75 99 THR A C 1
ATOM 774 O O . THR A 1 99 ? 15.066 2.043 -19.477 1.00 95.75 99 THR A O 1
ATOM 777 N N . PRO A 1 100 ? 13.512 0.468 -19.071 1.00 96.25 100 PRO A N 1
ATOM 778 C CA . PRO A 1 100 ? 13.809 -0.287 -20.279 1.00 96.25 100 PRO A CA 1
ATOM 779 C C . PRO A 1 100 ? 13.621 0.570 -21.534 1.00 96.25 100 PRO A C 1
ATOM 781 O O . PRO A 1 100 ? 12.641 1.310 -21.651 1.00 96.25 100 PRO A O 1
ATOM 784 N N . LEU A 1 101 ? 14.518 0.421 -22.514 1.00 94.81 101 LEU A N 1
ATOM 785 C CA . LEU A 1 101 ? 14.470 1.189 -23.768 1.00 94.81 101 LEU A CA 1
ATOM 786 C C . LEU A 1 101 ? 13.123 1.051 -24.496 1.00 94.81 101 LEU A C 1
ATOM 788 O O . LEU A 1 101 ? 12.677 2.000 -25.137 1.00 94.81 101 LEU A O 1
ATOM 792 N N . GLY A 1 102 ? 12.467 -0.111 -24.385 1.00 95.31 102 GLY A N 1
ATOM 793 C CA . GLY A 1 102 ? 11.126 -0.341 -24.928 1.00 95.31 102 GLY A CA 1
ATOM 794 C C . GLY A 1 102 ? 10.079 0.587 -24.310 1.00 95.31 102 GLY A C 1
ATOM 795 O O . GLY A 1 102 ? 9.414 1.322 -25.035 1.00 95.31 102 GLY A O 1
ATOM 796 N N . SER A 1 103 ? 9.995 0.625 -22.978 1.00 94.06 103 SER A N 1
ATOM 797 C CA . SER A 1 103 ? 9.067 1.495 -22.243 1.00 94.06 103 SER A CA 1
ATOM 798 C C . SER A 1 103 ? 9.379 2.978 -22.439 1.00 94.06 103 SER A C 1
ATOM 800 O O . SER A 1 103 ? 8.478 3.807 -22.465 1.00 94.06 103 SER A O 1
ATOM 802 N N . MET A 1 104 ? 10.654 3.332 -22.615 1.00 94.56 104 MET A N 1
ATOM 803 C CA . MET A 1 104 ? 11.059 4.718 -22.851 1.00 94.56 104 MET A CA 1
ATOM 804 C C . MET A 1 104 ? 10.525 5.263 -24.186 1.00 94.56 104 MET A C 1
ATOM 806 O O . MET A 1 104 ? 10.158 6.432 -24.258 1.00 94.56 104 MET A O 1
ATOM 810 N N . LYS A 1 105 ? 10.424 4.421 -25.226 1.00 95.38 105 LYS A N 1
ATOM 811 C CA . LYS A 1 105 ? 9.877 4.805 -26.542 1.00 95.38 105 LYS A CA 1
ATOM 812 C C . LYS A 1 105 ? 8.370 5.075 -26.520 1.00 95.38 105 LYS A C 1
ATOM 814 O O . LYS A 1 105 ? 7.878 5.774 -27.398 1.00 95.38 105 LYS A O 1
ATOM 819 N N . THR A 1 106 ? 7.639 4.524 -25.549 1.00 95.62 106 THR A N 1
ATOM 820 C CA . THR A 1 106 ? 6.181 4.701 -25.428 1.00 95.62 106 THR A CA 1
ATOM 821 C C . THR A 1 106 ? 5.789 5.892 -24.550 1.00 95.62 106 THR A C 1
ATOM 823 O O . THR A 1 106 ? 4.608 6.203 -24.430 1.00 95.62 106 THR A O 1
ATOM 826 N N . MET A 1 107 ? 6.750 6.549 -23.895 1.00 94.25 107 MET A N 1
ATOM 827 C CA . MET A 1 107 ? 6.499 7.695 -23.019 1.00 94.25 107 MET A CA 1
ATOM 828 C C . MET A 1 107 ? 6.517 9.003 -23.818 1.00 94.25 107 MET A C 1
ATOM 830 O O . MET A 1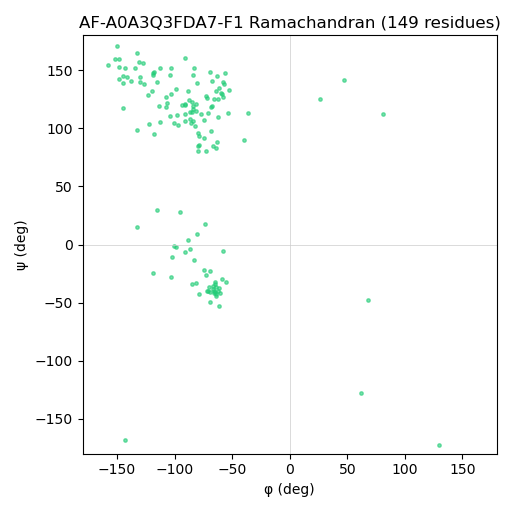 107 ? 7.478 9.270 -24.531 1.00 94.25 107 MET A O 1
ATOM 834 N N . MET A 1 108 ? 5.509 9.867 -23.632 1.00 95.94 108 MET A N 1
ATOM 835 C CA . MET A 1 108 ? 5.523 11.224 -24.213 1.00 95.94 108 MET A CA 1
ATOM 836 C C . MET A 1 108 ? 6.696 12.063 -23.687 1.00 95.94 108 MET A C 1
ATOM 838 O O . MET A 1 108 ? 7.290 12.842 -24.424 1.00 95.94 108 MET A O 1
ATOM 842 N N . ILE A 1 109 ? 7.027 11.896 -22.402 1.00 95.69 109 ILE A N 1
ATOM 843 C CA . ILE A 1 109 ? 8.179 12.522 -21.749 1.00 95.69 109 ILE A CA 1
ATOM 844 C C . ILE A 1 109 ? 9.042 11.394 -21.173 1.00 95.69 109 ILE A C 1
ATOM 846 O O . ILE A 1 109 ? 8.669 10.820 -20.144 1.00 95.69 109 ILE A O 1
ATOM 850 N N . PRO A 1 110 ? 10.170 11.052 -21.818 1.00 92.75 110 PRO A N 1
ATOM 851 C CA . PRO A 1 110 ? 11.046 9.978 -21.368 1.00 92.75 110 PRO A CA 1
ATOM 852 C C . PRO A 1 110 ? 11.555 10.181 -19.936 1.00 92.75 110 PRO A C 1
ATOM 854 O O . PRO A 1 110 ? 11.951 11.281 -19.543 1.00 92.75 110 PRO A O 1
ATOM 857 N N . LYS A 1 111 ? 11.577 9.097 -19.156 1.00 91.94 111 LYS A N 1
ATOM 858 C CA . LYS A 1 111 ? 12.183 9.048 -17.819 1.00 91.94 111 LYS A CA 1
ATOM 859 C C . LYS A 1 111 ? 13.227 7.942 -17.790 1.00 91.94 111 LYS A C 1
ATOM 861 O O . LYS A 1 111 ? 12.917 6.805 -18.128 1.00 91.94 111 LYS A O 1
ATOM 866 N N . ASN A 1 112 ? 14.438 8.255 -17.336 1.00 94.88 112 ASN A N 1
ATOM 867 C CA . ASN A 1 112 ? 15.540 7.284 -17.283 1.00 94.88 112 ASN A CA 1
ATOM 868 C C . ASN A 1 112 ? 15.383 6.256 -16.158 1.00 94.88 112 ASN A C 1
ATOM 870 O O . ASN A 1 112 ? 15.988 5.191 -16.217 1.00 94.88 112 ASN A O 1
ATOM 874 N N . ILE A 1 113 ? 14.592 6.584 -15.137 1.00 94.31 113 ILE A N 1
ATOM 875 C CA . ILE A 1 113 ? 14.332 5.734 -13.978 1.00 94.31 113 ILE A CA 1
ATOM 876 C C . ILE A 1 113 ? 12.836 5.449 -13.908 1.00 94.31 113 ILE A C 1
ATOM 878 O O . ILE A 1 113 ? 12.019 6.370 -13.983 1.00 94.31 113 ILE A O 1
ATOM 882 N N . THR A 1 114 ? 12.497 4.177 -13.729 1.00 91.19 114 THR A N 1
ATOM 883 C CA . THR A 1 114 ? 11.145 3.710 -13.432 1.00 91.19 114 THR A CA 1
ATOM 884 C C . THR A 1 114 ? 11.068 3.371 -11.950 1.00 91.19 114 THR A C 1
ATOM 886 O O . THR A 1 114 ? 11.922 2.651 -11.429 1.00 91.19 114 THR A O 1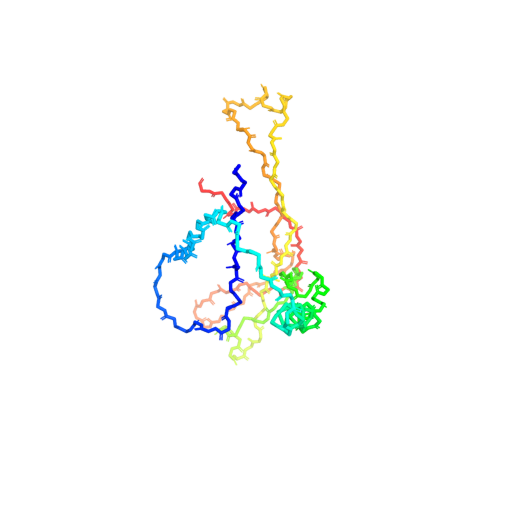
ATOM 889 N N . SER A 1 115 ? 10.052 3.901 -11.267 1.00 90.75 115 SER A N 1
ATOM 890 C CA . SER A 1 115 ? 9.733 3.553 -9.885 1.00 90.75 115 SER A CA 1
ATOM 891 C C . SER A 1 115 ? 8.471 2.698 -9.834 1.00 90.75 115 SER A C 1
ATOM 893 O O . SER A 1 115 ? 7.422 3.066 -10.361 1.00 90.75 115 SER A O 1
ATOM 895 N N . GLU A 1 116 ? 8.579 1.553 -9.173 1.00 88.81 116 GLU A N 1
ATOM 896 C CA . GLU A 1 116 ? 7.447 0.705 -8.822 1.00 88.81 116 GLU A CA 1
ATOM 897 C C . GLU A 1 116 ? 7.310 0.717 -7.310 1.00 88.81 116 GLU A C 1
ATOM 899 O O . GLU A 1 116 ? 8.234 0.332 -6.596 1.00 88.81 116 GLU A O 1
ATOM 904 N N . ALA A 1 117 ? 6.171 1.184 -6.814 1.00 91.38 117 ALA A N 1
ATOM 905 C CA . ALA A 1 117 ? 5.936 1.304 -5.388 1.00 91.38 117 ALA A CA 1
ATOM 906 C C . ALA A 1 117 ? 4.502 0.925 -5.038 1.00 91.38 117 ALA A C 1
ATOM 908 O O . ALA A 1 117 ? 3.557 1.227 -5.769 1.00 91.38 117 ALA A O 1
ATOM 909 N N . THR A 1 118 ? 4.367 0.296 -3.877 1.00 93.31 118 THR A N 1
ATOM 910 C CA . THR A 1 118 ? 3.098 0.070 -3.195 1.00 93.31 118 THR A CA 1
ATOM 911 C C . THR A 1 118 ? 3.129 0.778 -1.846 1.00 93.31 118 THR A C 1
ATOM 913 O O . THR A 1 118 ? 4.188 0.928 -1.238 1.00 93.31 118 THR A O 1
ATOM 916 N N . CYS A 1 119 ? 1.972 1.244 -1.386 1.00 94.56 119 CYS A N 1
ATOM 917 C CA . CYS A 1 119 ? 1.819 2.002 -0.152 1.00 94.56 119 CYS A CA 1
ATOM 918 C C . CYS A 1 119 ? 0.904 1.263 0.815 1.00 94.56 119 CYS A C 1
ATOM 920 O O . CYS A 1 119 ? -0.061 0.619 0.399 1.00 94.56 119 CYS A O 1
ATOM 922 N N . CYS A 1 120 ? 1.195 1.398 2.109 1.00 95.19 120 CYS A N 1
ATOM 923 C CA . CYS A 1 120 ? 0.377 0.827 3.168 1.00 95.19 120 CYS A CA 1
ATOM 924 C C . CYS A 1 120 ? -0.908 1.643 3.319 1.00 95.19 120 CYS A C 1
ATOM 926 O O . CYS A 1 120 ? -0.879 2.772 3.807 1.00 95.19 120 CYS A O 1
ATOM 928 N N . VAL A 1 121 ? -2.035 1.087 2.875 1.00 95.81 121 VAL A N 1
ATOM 929 C CA . VAL A 1 121 ? -3.326 1.784 2.863 1.00 95.81 121 VAL A CA 1
ATOM 930 C C . VAL A 1 121 ? -4.433 0.929 3.470 1.00 95.81 121 VAL A C 1
ATOM 932 O O . VAL A 1 121 ? -4.357 -0.303 3.512 1.00 95.81 121 VAL A O 1
ATOM 935 N N . ALA A 1 122 ? -5.490 1.594 3.936 1.00 96.62 122 ALA A N 1
ATOM 936 C CA . ALA A 1 122 ? -6.680 0.920 4.434 1.00 96.62 122 ALA A CA 1
ATOM 937 C C . ALA A 1 122 ? -7.392 0.183 3.299 1.00 96.62 122 ALA A C 1
ATOM 939 O O . ALA A 1 122 ? -7.752 0.789 2.291 1.00 96.62 122 ALA A O 1
ATOM 940 N N . LYS A 1 123 ? -7.623 -1.115 3.487 1.00 96.00 123 LYS A N 1
ATOM 941 C CA . LYS A 1 123 ? -8.544 -1.891 2.651 1.00 96.00 123 LYS A CA 1
ATOM 942 C C . LYS A 1 123 ? -9.987 -1.630 3.069 1.00 96.00 123 LYS A C 1
ATOM 944 O O . LYS A 1 123 ? -10.846 -1.394 2.230 1.00 96.00 123 LYS A O 1
ATOM 949 N N . HIS A 1 124 ? -10.210 -1.598 4.380 1.00 95.62 124 HIS A N 1
ATOM 950 C CA . HIS A 1 124 ? -11.497 -1.308 4.991 1.00 95.62 124 HIS A CA 1
ATOM 951 C C . HIS A 1 124 ? -11.336 -0.240 6.074 1.00 95.62 124 HIS A C 1
ATOM 953 O O . HIS A 1 124 ? -10.357 -0.220 6.828 1.00 95.62 124 HIS A O 1
ATOM 959 N N . SER A 1 125 ? -12.296 0.679 6.125 1.00 94.81 125 SER A N 1
ATOM 960 C CA . SER A 1 125 ? -12.358 1.748 7.119 1.00 94.81 125 SER A CA 1
ATOM 961 C C . SER A 1 125 ? -13.782 2.271 7.245 1.00 94.81 125 SER A C 1
ATOM 963 O O . SER A 1 125 ? -14.509 2.261 6.254 1.00 94.81 125 SER A O 1
ATOM 965 N N . TYR A 1 126 ? -14.126 2.834 8.394 1.00 94.38 126 TYR A N 1
ATOM 966 C CA . TYR A 1 126 ? -15.376 3.565 8.598 1.00 94.38 126 TYR A CA 1
ATOM 967 C C . TYR A 1 126 ? -15.095 4.950 9.181 1.00 94.38 126 TYR A C 1
ATOM 969 O O . TYR A 1 126 ? -14.052 5.184 9.795 1.00 94.38 126 TYR A O 1
ATOM 977 N N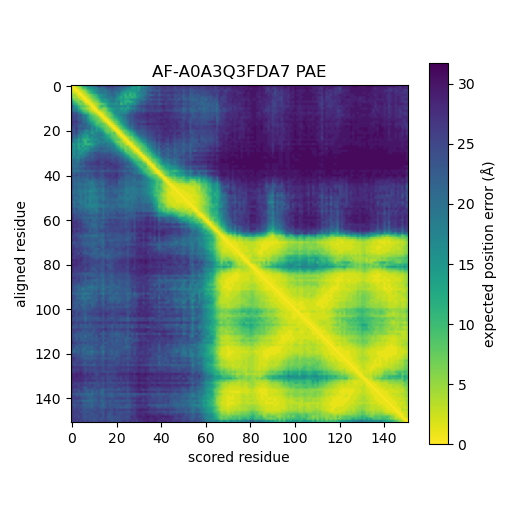 . GLU A 1 127 ? -16.016 5.882 8.972 1.00 93.88 127 GLU A N 1
ATOM 978 C CA . GLU A 1 127 ? -15.923 7.219 9.550 1.00 93.88 127 GLU A CA 1
ATOM 979 C C . GLU A 1 127 ? -16.389 7.212 11.003 1.00 93.88 127 GLU A C 1
ATOM 981 O O . GLU A 1 127 ? -17.373 6.569 11.367 1.00 93.88 127 GLU A O 1
ATOM 986 N N . THR A 1 128 ? -15.670 7.937 11.846 1.00 89.31 128 THR A N 1
ATOM 987 C CA . THR A 1 128 ? -15.996 8.111 13.254 1.00 89.31 128 THR A CA 1
ATOM 988 C C . THR A 1 128 ? -15.770 9.557 13.655 1.00 89.31 128 THR A C 1
ATOM 990 O O . THR A 1 128 ? -14.813 10.202 13.218 1.00 89.31 128 THR A O 1
ATOM 993 N N . LYS A 1 129 ? -16.672 10.085 14.480 1.00 88.50 129 LYS A N 1
ATOM 994 C CA . LYS A 1 129 ? -16.565 11.445 15.002 1.00 88.50 129 LYS A CA 1
ATOM 995 C C . LYS A 1 129 ? -15.726 11.436 16.271 1.00 88.50 129 LYS A C 1
ATOM 997 O O . LYS A 1 129 ? -16.038 10.722 17.226 1.00 88.50 129 LYS A O 1
ATOM 1002 N N . PHE A 1 130 ? -14.676 12.244 16.274 1.00 82.56 130 PHE A N 1
ATOM 1003 C CA . PHE A 1 130 ? -13.861 12.525 17.446 1.00 82.56 130 PHE A CA 1
ATOM 1004 C C . PHE A 1 130 ? -13.969 14.023 17.749 1.00 82.56 130 PHE A C 1
ATOM 1006 O O . PHE A 1 130 ? -13.293 14.845 17.129 1.00 82.56 130 PHE A O 1
ATOM 1013 N N . GLY A 1 131 ? -14.892 14.376 18.649 1.00 83.44 131 GLY A N 1
ATOM 1014 C CA . GLY A 1 131 ? -15.341 15.761 18.814 1.00 83.44 131 GLY A CA 1
ATOM 1015 C C . GLY A 1 131 ? -15.991 16.278 17.528 1.00 83.44 131 GLY A C 1
ATOM 1016 O O . GLY A 1 131 ? -16.847 15.601 16.953 1.00 83.44 131 GLY A O 1
ATOM 1017 N N . ASP A 1 132 ? -15.530 17.434 17.055 1.00 86.44 132 ASP A N 1
ATOM 1018 C CA . ASP A 1 132 ? -16.005 18.072 15.818 1.00 86.44 132 ASP A CA 1
ATOM 1019 C C . ASP A 1 132 ? -15.279 17.582 14.552 1.00 86.44 132 ASP A C 1
ATOM 1021 O O . ASP A 1 132 ? -15.624 17.974 13.437 1.00 86.44 132 ASP A O 1
ATOM 1025 N N . ILE A 1 133 ? -14.271 16.714 14.696 1.00 88.75 133 ILE A N 1
ATOM 1026 C CA . ILE A 1 133 ? -13.466 16.212 13.579 1.00 88.75 133 ILE A CA 1
ATOM 1027 C C . ILE A 1 133 ? -13.976 14.833 13.160 1.00 88.75 133 ILE A C 1
ATOM 1029 O O . ILE A 1 133 ? -14.182 13.939 13.985 1.00 88.75 133 ILE A O 1
ATOM 1033 N N . THR A 1 134 ? -14.141 14.640 11.852 1.00 89.81 134 THR A N 1
ATOM 1034 C CA . THR A 1 134 ? -14.432 13.322 11.277 1.00 89.81 134 THR A CA 1
ATOM 1035 C C . THR A 1 134 ? -13.119 12.633 10.920 1.00 89.81 134 THR A C 1
ATOM 1037 O O . THR A 1 134 ? -12.331 13.149 10.130 1.00 89.81 134 THR A O 1
ATOM 1040 N N . LEU A 1 135 ? -12.872 11.473 11.524 1.00 90.00 135 LEU A N 1
ATOM 1041 C CA . LEU A 1 135 ? -11.692 10.643 11.294 1.00 90.00 135 LEU A CA 1
ATOM 1042 C C . LEU A 1 135 ? -12.106 9.333 10.620 1.00 90.00 135 LEU A C 1
ATOM 1044 O O . LEU A 1 135 ? -13.203 8.829 10.847 1.00 90.00 135 LEU A O 1
ATOM 1048 N N . ARG A 1 136 ? -11.210 8.730 9.833 1.00 91.75 136 ARG A N 1
ATOM 1049 C CA . ARG A 1 136 ? -11.387 7.354 9.346 1.00 91.75 136 ARG A CA 1
ATOM 1050 C C . ARG A 1 136 ? -10.687 6.387 10.288 1.00 91.75 136 ARG A C 1
ATOM 1052 O O . ARG A 1 136 ? -9.476 6.470 10.471 1.00 91.75 136 ARG A O 1
ATOM 1059 N N . ASN A 1 137 ? -11.451 5.465 10.862 1.00 93.62 137 ASN A N 1
ATOM 1060 C CA . ASN A 1 137 ? -10.919 4.353 11.634 1.00 93.62 137 ASN A CA 1
ATOM 1061 C C . ASN A 1 137 ? -10.696 3.162 10.702 1.00 93.62 137 ASN A C 1
ATOM 1063 O O . ASN A 1 137 ? -11.623 2.715 10.022 1.00 93.62 137 ASN A O 1
ATOM 1067 N N . HIS A 1 138 ? -9.459 2.686 10.623 1.00 96.38 138 HIS A N 1
ATOM 1068 C CA . HIS A 1 138 ? -9.094 1.578 9.749 1.00 96.38 138 HIS A CA 1
ATOM 1069 C C . HIS A 1 138 ? -9.387 0.240 10.435 1.00 96.38 138 HIS A C 1
ATOM 1071 O O . HIS A 1 138 ? -9.225 0.107 11.644 1.00 96.38 138 HIS A O 1
ATOM 1077 N N . THR A 1 139 ? -9.786 -0.766 9.661 1.00 96.00 139 THR A N 1
ATOM 1078 C CA . THR A 1 139 ? -10.032 -2.125 10.177 1.00 96.00 139 THR A CA 1
ATOM 1079 C C . THR A 1 139 ? -9.127 -3.172 9.539 1.00 96.00 139 THR A C 1
ATOM 1081 O O . THR A 1 139 ? -8.838 -4.187 10.163 1.00 96.00 139 THR A O 1
ATOM 1084 N N . GLU A 1 140 ? -8.630 -2.919 8.327 1.00 97.38 140 GLU A N 1
ATOM 1085 C CA . GLU A 1 140 ? -7.749 -3.832 7.597 1.00 97.38 140 GLU A CA 1
ATOM 1086 C C . GLU A 1 140 ? -6.780 -3.036 6.713 1.00 97.38 140 GLU A C 1
ATOM 1088 O O . GLU A 1 140 ? -7.165 -2.025 6.117 1.00 97.38 140 GLU A O 1
ATOM 1093 N N . CYS A 1 141 ? -5.534 -3.502 6.606 1.00 96.56 141 CYS A N 1
ATOM 1094 C CA . CYS A 1 141 ? -4.466 -2.854 5.846 1.00 96.56 141 CYS A CA 1
ATOM 1095 C C . CYS A 1 141 ? -3.956 -3.766 4.728 1.00 96.56 141 CYS A C 1
ATOM 1097 O O . CYS A 1 141 ? -3.942 -4.984 4.876 1.00 96.56 141 CYS A O 1
ATOM 1099 N N . HIS A 1 142 ? -3.524 -3.170 3.618 1.00 97.19 142 HIS A N 1
ATOM 1100 C CA . HIS A 1 142 ? -2.854 -3.879 2.529 1.00 97.19 142 HIS A CA 1
ATOM 1101 C C . HIS A 1 142 ? -1.892 -2.946 1.787 1.00 97.19 142 HIS A C 1
ATOM 1103 O O . HIS A 1 142 ? -2.023 -1.720 1.845 1.00 97.19 142 HIS A O 1
ATOM 1109 N N . CYS A 1 143 ? -0.937 -3.534 1.070 1.00 95.62 143 CYS A N 1
ATOM 1110 C CA . CYS A 1 143 ? -0.061 -2.804 0.164 1.00 95.62 143 CYS A CA 1
ATOM 1111 C C . CYS A 1 143 ? -0.753 -2.619 -1.188 1.00 95.62 143 CYS A C 1
ATOM 1113 O O . CYS A 1 143 ? -1.067 -3.595 -1.864 1.00 95.62 143 CYS A O 1
ATOM 1115 N N . SER A 1 144 ? -1.005 -1.367 -1.567 1.00 95.44 144 SER A N 1
ATOM 1116 C CA . SER A 1 144 ? -1.777 -1.023 -2.767 1.00 95.44 144 SER A CA 1
ATOM 1117 C C . SER A 1 144 ? -1.226 0.216 -3.468 1.00 95.44 144 SER A C 1
ATOM 1119 O O . SER A 1 144 ? -0.121 0.673 -3.173 1.00 95.44 144 SER A O 1
ATOM 1121 N N . THR A 1 145 ? -1.976 0.764 -4.420 1.00 93.12 145 THR A N 1
ATOM 1122 C CA . THR A 1 145 ? -1.568 1.929 -5.206 1.00 93.12 145 THR A CA 1
ATOM 1123 C C . THR A 1 145 ? -1.302 3.151 -4.326 1.00 93.12 145 THR A C 1
ATOM 1125 O O . THR A 1 145 ? -2.121 3.563 -3.505 1.00 93.12 145 THR A O 1
ATOM 1128 N N . CYS A 1 146 ? -0.145 3.770 -4.540 1.00 91.00 146 CYS A N 1
ATOM 1129 C CA . CYS A 1 146 ? 0.229 5.021 -3.905 1.00 91.00 146 CYS A CA 1
ATOM 1130 C C . CYS A 1 146 ? -0.392 6.223 -4.639 1.00 91.00 146 CYS A C 1
ATOM 1132 O O . CYS A 1 146 ? 0.017 6.530 -5.758 1.00 91.00 146 CYS A O 1
ATOM 1134 N N . TYR A 1 147 ? -1.296 6.970 -4.003 1.00 87.94 147 TYR A N 1
ATOM 1135 C CA . TYR A 1 147 ? -1.882 8.177 -4.614 1.00 87.94 147 TYR A CA 1
ATOM 1136 C C . TYR A 1 147 ? -1.029 9.440 -4.431 1.00 87.94 147 TYR A C 1
ATOM 1138 O O . TYR A 1 147 ? -0.946 10.258 -5.339 1.00 87.94 147 TYR A O 1
ATOM 1146 N N . PHE A 1 148 ? -0.333 9.570 -3.299 1.00 85.69 148 PHE A N 1
ATOM 1147 C CA . PHE A 1 148 ? 0.333 10.818 -2.890 1.00 85.69 148 PHE A CA 1
ATOM 1148 C C . PHE A 1 148 ? 1.865 10.712 -2.830 1.00 85.69 148 PHE A C 1
ATOM 1150 O O . PHE A 1 148 ? 2.508 11.365 -2.019 1.00 85.69 148 PHE A O 1
ATOM 1157 N N . HIS A 1 149 ? 2.463 9.851 -3.657 1.00 77.88 149 HIS A N 1
ATOM 1158 C CA . HIS A 1 149 ? 3.911 9.585 -3.636 1.00 77.88 149 HIS A CA 1
ATOM 1159 C C . HIS A 1 149 ? 4.713 10.352 -4.701 1.00 77.88 149 HIS A C 1
ATOM 1161 O O . HIS A 1 149 ? 5.930 10.195 -4.774 1.00 77.88 149 HIS A O 1
ATOM 1167 N N . LYS A 1 150 ? 4.042 11.130 -5.558 1.00 75.62 150 LYS A N 1
ATOM 1168 C CA . LYS A 1 150 ? 4.656 11.915 -6.638 1.00 75.62 150 LYS A CA 1
ATOM 1169 C C . LYS A 1 150 ? 4.444 13.404 -6.364 1.00 75.62 150 LYS A C 1
ATOM 1171 O O . LYS A 1 150 ? 3.362 13.775 -5.913 1.00 75.62 150 LYS A O 1
ATOM 1176 N N . ILE A 1 151 ? 5.476 14.202 -6.639 1.00 60.84 151 ILE A N 1
ATOM 1177 C CA . ILE A 1 151 ? 5.498 15.672 -6.576 1.00 60.84 151 ILE A CA 1
ATOM 1178 C C . ILE A 1 151 ? 5.558 16.199 -8.007 1.00 60.84 151 ILE A C 1
ATOM 1180 O O . ILE A 1 151 ? 6.306 15.585 -8.808 1.00 60.84 151 ILE A O 1
#

Nearest PDB structures (foldseek):
  4ay9-assembly1_D  TM=9.604E-01  e=6.391E-10  Homo sapiens
  7utz-assembly1_A  TM=9.661E-01  e=2.742E-09  Homo sapiens
  1qfw-assembly1_A  TM=9.463E-01  e=2.318E-09  Homo sapiens
  1fl7-assembly3_A  TM=9.306E-01  e=2.318E-09  Homo sapiens
  7fih-assembly1_X  TM=9.408E-01  e=1.646E-08  Homo sapiens

Solvent-accessible surface area (backbone atoms only — not comparable to full-atom values): 9989 Å² total; per-residue (Å²): 137,84,87,81,84,82,84,82,81,80,77,82,88,82,70,85,92,77,81,87,76,90,78,76,83,78,80,84,80,81,82,75,86,70,91,70,90,73,77,91,66,65,60,66,58,52,51,51,51,50,54,50,48,52,60,67,67,41,70,87,64,55,74,72,75,81,42,76,53,67,44,30,79,38,78,39,75,89,69,31,79,91,51,88,31,28,39,46,45,50,42,45,64,67,51,73,46,75,42,53,73,72,64,37,74,73,40,96,73,70,52,71,61,41,74,52,63,33,29,40,36,64,74,38,65,48,80,43,75,60,83,94,44,82,42,71,34,39,79,41,47,41,68,36,85,58,87,84,80,75,132

Sequence (151 aa):
MVTLRFCLRLPPALIEPIFDNSLLLCHQVSAASTMLSIKPNGASLLLLYFLLYLAESYPNIDSSSMGCEECKLRLNKSFSRDRPIYQCMGCCFSRAYPTPLGSMKTMMIPKNITSEATCCVAKHSYETKFGDITLRNHTECHCSTCYFHKI

Foldseek 3Di:
DDQDFDQDDDDPPPDDDDDDDDPRPGDDDDDDPDPDPDDDDDPVVVVVVVVVVCVVVPPPPPVVNVAKAAWWWDFDPVLPPPHTAIDTDTADDKDKDADPPVVQVVDPDGDRIDIDAWDWHAPDWDWDDRDPDIDTGGDTIDTHDDPPPDD

Organism: Kryptolebias marmoratus (NCBI:txid37003)

InterPro domains:
  IPR000476 Glycoprotein hormone alpha chain [PF00236] (57-150)
  IPR000476 Glycoprotein hormone alpha chain [PR00274] (67-81)
  IPR000476 Glycoprotein hormone alpha chain [PR00274] (86-105)
  IPR000476 Glycoprotein hormone alpha chain [PR00274] (106-123)
  IPR000476 Glycoprotein hormone alpha chain [PR00274] (134-150)
  IPR000476 Glycoprotein hormone alpha chain [PS00779] (88-100)
  IPR000476 Glycoprotein hormone alpha chain [PS00780] (137-150)
  IPR000476 Glycoprotein hormone alpha chain [PS50277] (68-151)
  IPR000476 Glycoprotein hormone alpha chain [PTHR11509] (43-150)
  IPR000476 Glycoprotein hormone alpha chain [SM00067] (67-151)
  IPR029034 Cystine-knot cytokine [G3DSA:2.10.90.10] (62-151)
  IPR029034 Cystine-knot cytokine [SSF57501] (66-148)

pLDDT: mean 70.41, std 25.55, range [23.05, 97.38]

Radius of gyration: 25.2 Å; Cα contacts (8 Å, |Δi|>4): 158; chains: 1; bounding box: 76×32×51 Å

Secondary structure (DSSP, 8-state):
-----------STT---------------------------SHHHHHHHHHHHHHHHS----TTTSSPPBSEEEE-TTT-SSS--EEEESB--EEEEEPPHHHHHT-SS--SEEEEEEEEEEEEEEEEEETTEEEEEEEEEEEEE-SS---